Protein AF-A0A7X8DEL0-F1 (afdb_monomer)

pLDDT: mean 90.94, std 12.19, range [37.78, 98.25]

Secondary structure (DSSP, 8-state):
-----HHHHHHHHHHHHHHHHHHHHHHGGGGGSTTHHHHHHHHHHHHHHHHHHHHHHHHHTT--TGGGS-HHHHH--

Solvent-accessible surface area (backbone atoms only — not comparable to full-atom values): 4563 Å² total; per-residue (Å²): 131,87,77,72,52,65,64,58,56,50,48,52,53,53,52,52,51,51,54,52,50,53,50,50,64,66,47,54,69,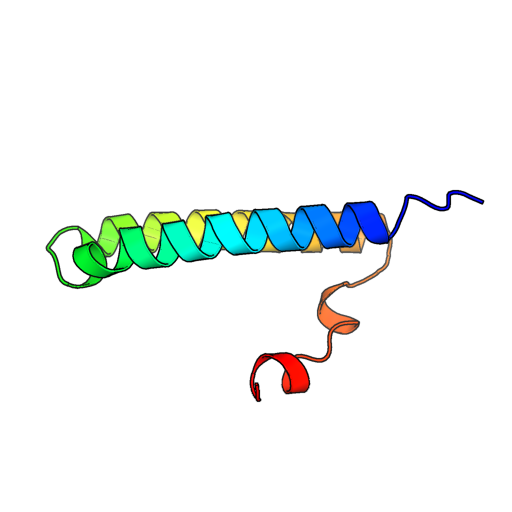39,62,79,43,94,50,27,66,58,58,49,50,55,50,51,52,53,53,49,51,54,54,49,51,55,51,51,54,16,60,76,66,78,42,59,62,73,81,74,48,65,58,70,68,66,76,75,109

Structure (mmCIF, N/CA/C/O backbone):
data_AF-A0A7X8DEL0-F1
#
_entry.id   AF-A0A7X8DEL0-F1
#
loop_
_atom_site.group_PDB
_atom_site.id
_atom_site.type_symbol
_atom_site.label_atom_id
_atom_site.label_alt_id
_atom_site.label_comp_id
_atom_site.label_asym_id
_atom_site.label_entity_id
_atom_site.label_seq_id
_atom_site.pdbx_PDB_ins_code
_atom_site.Cartn_x
_atom_site.Cartn_y
_atom_site.Cartn_z
_atom_site.occupancy
_atom_site.B_iso_or_equiv
_atom_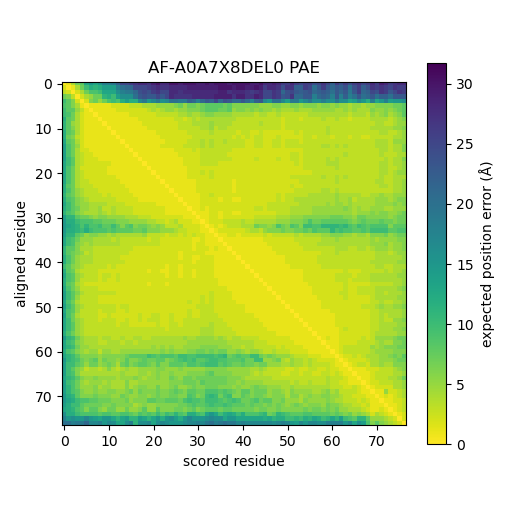site.auth_seq_id
_atom_site.auth_comp_id
_atom_site.auth_asym_id
_atom_site.auth_atom_id
_atom_site.pdbx_PDB_model_num
ATOM 1 N N . MET A 1 1 ? 24.239 -8.475 -17.549 1.00 37.78 1 MET A N 1
ATOM 2 C CA . MET A 1 1 ? 22.779 -8.666 -17.404 1.00 37.78 1 MET A CA 1
ATOM 3 C C . MET A 1 1 ? 22.475 -8.692 -15.913 1.00 37.78 1 MET A C 1
ATOM 5 O O . MET A 1 1 ? 22.879 -9.634 -15.248 1.00 37.78 1 MET A O 1
ATOM 9 N N . ASN A 1 2 ? 21.881 -7.629 -15.363 1.00 44.88 2 ASN A N 1
ATOM 10 C CA . ASN A 1 2 ? 21.562 -7.557 -13.934 1.00 44.88 2 ASN A CA 1
ATOM 11 C C . ASN A 1 2 ? 20.320 -8.406 -13.646 1.00 44.88 2 ASN A C 1
ATOM 13 O O . ASN A 1 2 ? 19.197 -7.913 -13.723 1.00 44.88 2 ASN A O 1
ATOM 17 N N . HIS A 1 3 ? 20.517 -9.674 -13.291 1.00 45.47 3 HIS A N 1
ATOM 18 C CA . HIS A 1 3 ? 19.519 -10.444 -12.553 1.00 45.47 3 HIS A CA 1
ATOM 19 C C . HIS A 1 3 ? 19.460 -9.908 -11.116 1.00 45.47 3 HIS A C 1
ATOM 21 O O . HIS A 1 3 ? 19.884 -10.574 -10.177 1.00 45.47 3 HIS A O 1
ATOM 27 N N . GLY A 1 4 ? 18.971 -8.675 -10.941 1.00 60.22 4 GLY A N 1
ATOM 28 C CA . GLY A 1 4 ? 18.466 -8.246 -9.640 1.00 60.22 4 GLY A CA 1
ATOM 29 C C . GLY A 1 4 ? 17.405 -9.264 -9.236 1.00 60.22 4 GLY A C 1
ATOM 30 O O . GLY A 1 4 ? 16.441 -9.476 -9.973 1.00 60.22 4 GLY A O 1
ATOM 31 N N . ASN A 1 5 ? 17.671 -10.005 -8.165 1.00 80.50 5 ASN A N 1
ATOM 32 C CA . ASN A 1 5 ? 17.020 -11.271 -7.872 1.00 80.50 5 ASN A CA 1
ATOM 33 C C . ASN A 1 5 ? 15.500 -11.072 -7.743 1.00 80.50 5 ASN A C 1
ATOM 35 O O . ASN A 1 5 ? 15.029 -10.482 -6.774 1.00 80.50 5 ASN A O 1
ATOM 39 N N . LEU A 1 6 ? 14.704 -11.574 -8.695 1.00 91.31 6 LEU A N 1
ATOM 40 C CA . LEU A 1 6 ? 13.236 -11.512 -8.613 1.00 91.31 6 LEU A CA 1
ATOM 41 C C . LEU A 1 6 ? 12.703 -12.152 -7.317 1.00 91.31 6 LEU A C 1
ATOM 43 O O . LEU A 1 6 ? 11.610 -11.803 -6.871 1.00 91.31 6 LEU A O 1
ATOM 47 N N . SER A 1 7 ? 13.473 -13.055 -6.696 1.00 90.94 7 SER A N 1
ATOM 48 C CA . SER A 1 7 ? 13.186 -13.578 -5.359 1.00 90.94 7 SER A CA 1
ATOM 49 C C . SER A 1 7 ? 13.264 -12.495 -4.289 1.00 90.94 7 SER A C 1
ATOM 51 O O . SER A 1 7 ? 12.380 -12.430 -3.444 1.00 90.94 7 SER A O 1
ATOM 53 N N . GLU A 1 8 ? 14.265 -11.618 -4.340 1.00 93.00 8 GLU A N 1
ATOM 54 C CA . GLU A 1 8 ? 14.397 -10.500 -3.402 1.00 93.00 8 GLU A CA 1
ATOM 55 C C . GLU A 1 8 ? 13.238 -9.509 -3.576 1.00 93.00 8 GLU A C 1
ATOM 57 O O . GLU A 1 8 ? 12.630 -9.082 -2.596 1.00 93.00 8 GLU A O 1
ATOM 62 N N . VAL A 1 9 ? 12.861 -9.198 -4.823 1.00 93.38 9 VAL A N 1
ATOM 63 C CA . VAL A 1 9 ? 11.685 -8.354 -5.105 1.00 93.38 9 VAL A CA 1
ATOM 64 C C . VAL A 1 9 ? 10.419 -8.986 -4.520 1.00 93.38 9 VAL A C 1
ATOM 66 O O . VAL A 1 9 ? 9.649 -8.315 -3.833 1.00 93.38 9 VAL A O 1
ATOM 69 N N . ARG A 1 10 ? 10.214 -10.289 -4.745 1.00 94.75 10 ARG A N 1
ATOM 70 C CA . ARG A 1 10 ? 9.067 -11.033 -4.208 1.00 94.75 10 ARG A CA 1
ATOM 71 C C . ARG A 1 10 ? 9.056 -11.050 -2.682 1.00 94.75 10 ARG A C 1
ATOM 73 O O . ARG A 1 10 ? 7.990 -10.901 -2.080 1.00 94.75 10 ARG A O 1
ATOM 80 N N . GLU A 1 11 ? 10.210 -11.247 -2.060 1.00 95.31 11 GLU A N 1
ATOM 81 C CA . GLU A 1 11 ? 10.345 -11.254 -0.609 1.00 95.31 11 GLU A CA 1
ATOM 82 C C . GLU A 1 11 ? 10.000 -9.884 -0.026 1.00 95.31 11 GLU A C 1
ATOM 84 O O . GLU A 1 11 ? 9.136 -9.806 0.848 1.00 95.31 11 GLU A O 1
ATOM 89 N N . LYS A 1 12 ? 10.570 -8.803 -0.576 1.00 95.62 12 LYS A N 1
ATOM 90 C CA . LYS A 1 12 ? 10.247 -7.431 -0.162 1.00 95.62 12 LYS A CA 1
ATOM 91 C C . LYS A 1 12 ? 8.759 -7.134 -0.323 1.00 95.62 12 LYS A C 1
ATOM 93 O O . LYS A 1 12 ? 8.139 -6.663 0.623 1.00 95.62 12 LYS A O 1
ATOM 98 N N . MET A 1 13 ? 8.146 -7.494 -1.455 1.00 95.38 13 MET A N 1
ATOM 99 C CA . MET A 1 13 ? 6.695 -7.342 -1.644 1.00 95.38 13 MET A CA 1
ATOM 100 C C . MET A 1 13 ? 5.885 -8.111 -0.591 1.00 95.38 13 MET A C 1
ATOM 102 O O . MET A 1 13 ? 4.882 -7.605 -0.091 1.00 95.38 13 MET A O 1
ATOM 106 N N . SER A 1 14 ? 6.316 -9.322 -0.234 1.00 96.75 14 SER A N 1
ATOM 107 C CA . SER A 1 14 ? 5.634 -10.154 0.766 1.00 96.75 14 SER A CA 1
ATOM 108 C C . SER A 1 14 ? 5.769 -9.582 2.179 1.00 96.75 14 SER A C 1
ATOM 110 O O . SER A 1 14 ? 4.807 -9.604 2.945 1.00 96.75 14 SER A O 1
ATOM 112 N N . GLN A 1 15 ? 6.947 -9.058 2.526 1.00 96.94 15 GLN A N 1
ATOM 113 C CA . GLN A 1 15 ? 7.193 -8.368 3.792 1.00 96.94 15 GLN A CA 1
ATOM 114 C C . G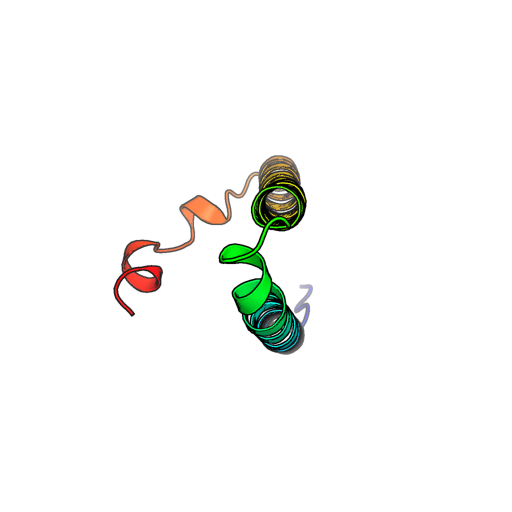LN A 1 15 ? 6.361 -7.083 3.882 1.00 96.94 15 GLN A C 1
ATOM 116 O O . GLN A 1 15 ? 5.607 -6.925 4.837 1.00 96.94 15 GLN A O 1
ATOM 121 N N . SER A 1 16 ? 6.394 -6.230 2.853 1.00 96.81 16 SER A N 1
ATOM 122 C CA . SER A 1 16 ? 5.586 -5.006 2.808 1.00 96.81 16 SER A CA 1
ATOM 123 C C . SER A 1 16 ? 4.090 -5.296 2.912 1.00 96.81 16 SER A C 1
ATOM 125 O O . SER A 1 16 ? 3.383 -4.592 3.625 1.00 96.81 16 SER A O 1
ATOM 127 N N . LEU A 1 17 ? 3.595 -6.352 2.256 1.00 96.94 17 LEU A N 1
ATOM 128 C CA . LEU A 1 17 ? 2.186 -6.736 2.352 1.00 96.94 17 LEU A CA 1
ATOM 129 C C . LEU A 1 17 ? 1.788 -7.142 3.777 1.00 96.94 17 LEU A C 1
ATOM 131 O O . LEU A 1 17 ? 0.671 -6.842 4.189 1.00 96.94 17 LEU A O 1
ATOM 135 N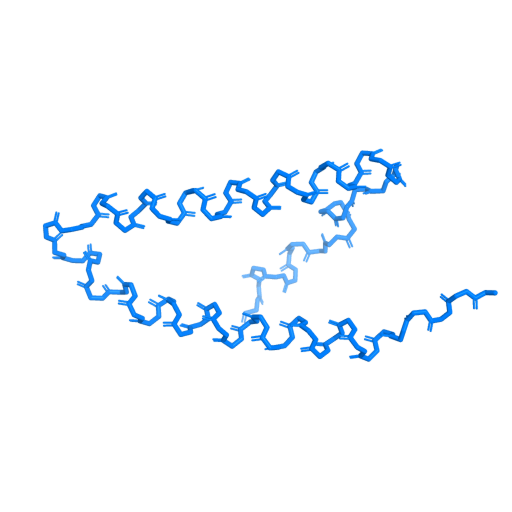 N . ARG A 1 18 ? 2.670 -7.815 4.528 1.00 97.94 18 ARG A N 1
ATOM 136 C CA . ARG A 1 18 ? 2.411 -8.146 5.940 1.00 97.94 18 ARG A CA 1
ATOM 137 C C . ARG A 1 18 ? 2.264 -6.882 6.780 1.00 97.94 18 ARG A C 1
ATOM 139 O O . ARG A 1 18 ? 1.241 -6.719 7.431 1.00 97.94 18 ARG A O 1
ATOM 146 N N . THR A 1 19 ? 3.206 -5.953 6.657 1.00 97.31 19 THR A N 1
ATOM 147 C CA . THR A 1 19 ? 3.148 -4.669 7.367 1.00 97.31 19 THR A CA 1
ATOM 148 C C . THR A 1 19 ? 1.904 -3.860 6.992 1.00 97.31 19 THR A C 1
ATOM 150 O O . THR A 1 19 ? 1.232 -3.321 7.863 1.00 97.31 19 THR A O 1
ATOM 153 N N . ILE A 1 20 ? 1.534 -3.806 5.707 1.00 97.62 20 ILE A N 1
ATOM 154 C CA . ILE A 1 20 ? 0.319 -3.099 5.270 1.00 97.62 20 ILE A CA 1
ATOM 155 C C . ILE A 1 20 ? -0.939 -3.736 5.876 1.00 97.62 20 ILE A C 1
ATOM 157 O O . ILE A 1 20 ? -1.836 -3.008 6.288 1.00 97.62 20 ILE A O 1
ATOM 161 N N . LYS A 1 21 ? -1.013 -5.071 5.966 1.00 97.62 21 LYS A N 1
ATOM 162 C CA . LYS A 1 21 ? -2.139 -5.762 6.618 1.00 97.62 21 LYS A CA 1
ATOM 163 C C . LYS A 1 21 ? -2.247 -5.403 8.098 1.00 97.62 21 LYS A C 1
ATOM 165 O O . LYS A 1 21 ? -3.334 -5.066 8.547 1.00 97.62 21 LYS A O 1
ATOM 170 N N . GLU A 1 22 ? -1.128 -5.395 8.816 1.00 97.69 22 GLU A N 1
ATOM 171 C CA . GLU A 1 22 ? -1.094 -4.976 10.222 1.00 97.69 22 GLU A CA 1
ATOM 172 C C . GLU A 1 22 ? -1.589 -3.532 10.386 1.00 97.69 22 GLU A C 1
ATOM 174 O O . GLU A 1 22 ? -2.397 -3.253 11.266 1.00 97.69 22 GLU A O 1
ATOM 179 N N . ILE A 1 23 ? -1.182 -2.616 9.500 1.00 97.12 23 ILE A N 1
ATOM 180 C CA . ILE A 1 23 ? -1.663 -1.225 9.512 1.00 97.12 23 ILE A CA 1
ATOM 181 C C . ILE A 1 23 ? -3.173 -1.152 9.243 1.00 97.12 23 ILE A C 1
ATOM 183 O O . ILE A 1 23 ? -3.874 -0.369 9.886 1.00 97.12 23 ILE A O 1
ATOM 187 N N . VAL A 1 24 ? -3.707 -1.962 8.323 1.00 97.06 24 VAL A N 1
ATOM 188 C CA . VAL A 1 24 ? -5.161 -2.051 8.103 1.00 97.06 24 VAL A CA 1
ATOM 189 C C . VAL A 1 24 ? -5.861 -2.460 9.395 1.00 97.06 24 VAL A C 1
ATOM 191 O O . VAL A 1 24 ? -6.740 -1.735 9.857 1.00 97.06 24 VAL A O 1
ATOM 194 N N . ASP A 1 25 ? -5.426 -3.549 10.022 1.00 97.31 25 ASP A N 1
ATOM 195 C CA . ASP A 1 25 ? -6.036 -4.055 11.254 1.00 97.31 25 ASP A CA 1
ATOM 196 C C . ASP A 1 25 ? -5.960 -3.028 12.394 1.00 97.31 25 ASP A C 1
ATOM 198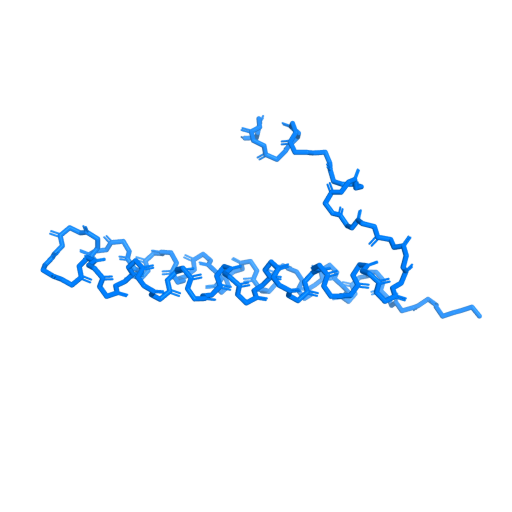 O O . ASP A 1 25 ? -6.946 -2.812 13.103 1.00 97.31 25 ASP A O 1
ATOM 202 N N . LEU A 1 26 ? -4.829 -2.325 12.522 1.00 96.75 26 LEU A N 1
ATOM 203 C CA . LEU A 1 26 ? -4.645 -1.253 13.500 1.00 96.75 26 LEU A CA 1
ATOM 204 C C . LEU A 1 26 ? -5.546 -0.049 13.230 1.00 96.75 26 LEU A C 1
ATOM 206 O O . LEU A 1 26 ? -6.025 0.567 14.173 1.00 96.75 26 LEU A O 1
ATOM 210 N N . THR A 1 27 ? -5.791 0.303 11.968 1.00 96.62 27 THR A N 1
ATOM 211 C CA . THR A 1 27 ? -6.575 1.498 11.617 1.00 96.62 27 THR A CA 1
ATOM 212 C C . THR A 1 27 ? -8.089 1.268 11.666 1.00 96.62 27 THR A C 1
ATOM 214 O O . THR A 1 27 ? -8.844 2.220 11.883 1.00 96.62 27 THR A O 1
ATOM 217 N N . LEU A 1 28 ? -8.559 0.020 11.540 1.00 95.81 28 LEU A N 1
ATOM 218 C CA . LEU A 1 28 ? -9.988 -0.326 11.515 1.00 95.81 28 LEU A CA 1
ATOM 219 C C . LEU A 1 28 ? -10.803 0.193 12.721 1.00 95.81 28 LEU A C 1
ATOM 221 O O . LEU A 1 28 ? -11.881 0.755 12.490 1.00 95.81 28 LEU A O 1
ATOM 225 N N . PRO A 1 29 ? -10.354 0.063 13.988 1.00 96.31 29 PRO A N 1
ATOM 226 C CA . PRO A 1 29 ? -11.104 0.570 15.141 1.00 96.31 29 PRO A CA 1
ATOM 227 C C . PRO A 1 29 ? -11.334 2.087 15.096 1.00 96.31 29 PRO A C 1
ATOM 229 O O . PRO A 1 29 ? -12.391 2.577 15.498 1.00 96.31 29 PRO A O 1
ATOM 232 N N . TYR A 1 30 ? -10.373 2.836 14.555 1.00 96.75 30 TYR A N 1
ATOM 233 C CA . TYR A 1 30 ? -10.413 4.296 14.497 1.00 96.75 30 TYR A CA 1
ATOM 234 C C . TYR A 1 30 ? -11.336 4.833 13.397 1.00 96.75 30 TYR A C 1
ATOM 236 O O . TYR A 1 30 ? -11.837 5.952 13.495 1.00 96.75 30 TYR A O 1
ATOM 244 N N . LEU A 1 31 ? -11.648 4.030 12.375 1.00 92.94 31 LEU A N 1
ATOM 245 C CA . LEU A 1 31 ? -12.589 4.426 11.320 1.00 92.94 31 LEU A CA 1
ATOM 246 C C . LEU A 1 31 ? -14.030 4.593 11.822 1.00 92.94 31 LEU A C 1
ATOM 248 O O . LEU A 1 31 ? -14.830 5.262 11.166 1.00 92.94 31 LEU A O 1
ATOM 252 N N . LYS A 1 32 ? -14.361 4.004 12.976 1.00 91.12 32 LYS A N 1
ATOM 253 C CA . LYS A 1 32 ? -15.666 4.137 13.643 1.00 91.12 32 LYS A CA 1
ATOM 254 C C . LYS A 1 32 ? -15.646 5.144 14.799 1.00 91.12 32 LYS A C 1
ATOM 256 O O . LYS A 1 32 ? -16.651 5.280 15.491 1.00 91.12 32 LYS A O 1
ATOM 261 N N . SER A 1 33 ? -14.525 5.833 15.024 1.00 93.69 33 SER A N 1
ATOM 262 C CA . SER A 1 33 ? -14.351 6.787 16.122 1.00 93.69 33 SER A CA 1
ATOM 263 C C . SER A 1 33 ? -14.300 8.236 15.622 1.00 93.69 33 SER A C 1
ATOM 265 O O . SER A 1 33 ? -14.371 8.519 14.423 1.00 93.69 33 SER A O 1
ATOM 267 N N . THR A 1 34 ? -14.149 9.183 16.549 1.00 94.19 34 THR A N 1
ATOM 268 C CA . THR A 1 34 ? -13.938 10.607 16.238 1.00 94.19 34 THR A CA 1
ATOM 269 C C . THR A 1 34 ? -12.639 10.868 15.466 1.00 94.19 34 THR A C 1
ATOM 271 O O . THR A 1 34 ? -12.525 11.898 14.805 1.00 94.19 34 THR A O 1
ATOM 274 N N . GLN A 1 35 ? -11.696 9.918 15.476 1.00 96.38 35 GLN A N 1
ATOM 275 C CA . GLN A 1 35 ? -10.405 9.996 14.780 1.00 96.38 35 GLN A CA 1
ATOM 276 C C . GLN A 1 35 ? -10.486 9.564 13.307 1.00 96.38 35 GLN A C 1
ATOM 278 O O . GLN A 1 35 ? -9.486 9.589 12.593 1.00 96.38 35 GLN A O 1
ATOM 283 N N . ARG A 1 36 ? -11.679 9.215 12.802 1.00 96.75 36 ARG A N 1
ATOM 284 C CA . ARG A 1 36 ? -11.884 8.767 11.415 1.00 96.75 36 ARG A CA 1
ATOM 285 C C . ARG A 1 36 ? -11.222 9.678 10.377 1.00 96.75 36 ARG A C 1
ATOM 287 O O . ARG A 1 36 ? -10.635 9.178 9.425 1.00 96.75 36 ARG A O 1
ATOM 294 N N . LYS A 1 37 ? -11.345 11.003 10.523 1.00 97.38 37 LYS A N 1
ATOM 295 C CA . LYS A 1 37 ? -10.777 11.967 9.559 1.00 97.38 37 LYS A CA 1
ATOM 296 C C . LYS A 1 37 ? -9.251 11.919 9.525 1.00 97.38 37 LYS A C 1
ATOM 298 O O . LYS A 1 37 ? -8.676 11.984 8.449 1.00 97.38 37 LYS A O 1
ATOM 303 N N . GLU A 1 38 ? -8.627 11.788 10.688 1.00 97.56 38 GLU A N 1
ATOM 304 C CA . GLU A 1 38 ? -7.175 11.713 10.822 1.00 97.56 38 GLU A CA 1
ATOM 305 C C . GLU A 1 38 ? -6.635 10.441 10.166 1.00 97.56 38 GLU A C 1
ATOM 307 O O . GLU A 1 38 ? -5.745 10.506 9.323 1.00 97.56 38 GLU A O 1
ATOM 312 N N . VAL A 1 39 ? -7.259 9.296 10.451 1.00 97.75 39 VAL A N 1
ATOM 313 C CA . VAL A 1 39 ? -6.882 8.015 9.838 1.00 97.75 39 VAL A CA 1
ATOM 314 C C . VAL A 1 39 ? -7.096 8.011 8.325 1.00 97.75 39 VAL A C 1
ATOM 316 O O . VAL A 1 39 ? -6.272 7.462 7.597 1.00 97.75 39 VAL A O 1
ATOM 319 N N . ILE A 1 40 ? -8.166 8.641 7.826 1.00 97.62 40 ILE A N 1
ATOM 320 C CA . ILE A 1 40 ? -8.361 8.816 6.379 1.00 97.62 40 ILE A CA 1
ATOM 321 C C . ILE A 1 40 ? -7.226 9.647 5.776 1.00 97.62 40 ILE A C 1
ATOM 323 O O . ILE A 1 40 ? -6.666 9.223 4.771 1.00 97.62 40 ILE A O 1
ATOM 327 N N . GLY A 1 41 ? -6.844 10.761 6.408 1.00 98.12 41 GLY A N 1
ATOM 328 C CA . GLY A 1 41 ? -5.725 11.588 5.947 1.00 98.12 41 GLY A CA 1
ATOM 329 C C . GLY A 1 41 ? -4.411 10.804 5.871 1.00 98.12 41 GLY A C 1
ATOM 330 O O . GLY A 1 41 ? -3.736 10.840 4.848 1.00 98.12 41 GLY A O 1
ATOM 331 N N . MET A 1 42 ? -4.103 9.993 6.889 1.00 97.94 42 MET A N 1
ATOM 332 C CA . MET A 1 42 ? -2.918 9.120 6.879 1.00 97.94 42 MET A CA 1
ATOM 333 C C . MET A 1 42 ? -2.921 8.140 5.693 1.00 97.94 42 MET A C 1
ATOM 335 O O . MET A 1 42 ? -1.889 7.930 5.053 1.00 97.94 42 MET A O 1
ATOM 339 N N . TRP A 1 43 ? -4.077 7.547 5.375 1.00 98.00 43 TRP A N 1
ATOM 340 C CA . TRP A 1 43 ? -4.219 6.663 4.214 1.00 98.00 43 TRP A CA 1
ATOM 341 C C . TRP A 1 43 ? -4.085 7.412 2.885 1.00 98.00 43 TRP A C 1
ATOM 343 O O . TRP A 1 43 ? -3.442 6.903 1.966 1.00 98.00 43 TRP A O 1
ATOM 353 N N . GLU A 1 44 ? -4.676 8.602 2.772 1.00 98.25 44 GLU A N 1
ATOM 354 C CA . GLU A 1 44 ? -4.580 9.453 1.583 1.00 98.25 44 GLU A CA 1
ATOM 355 C C . GLU A 1 44 ? -3.131 9.866 1.306 1.00 98.25 44 GLU A C 1
ATOM 357 O O . GLU A 1 44 ? -2.672 9.741 0.167 1.00 98.25 44 GLU A O 1
ATOM 362 N N . ASP A 1 45 ? -2.388 10.266 2.339 1.00 98.19 45 ASP A N 1
ATOM 363 C CA . ASP A 1 45 ? -0.973 10.626 2.231 1.00 98.19 45 ASP A CA 1
ATOM 364 C C . ASP A 1 45 ? -0.120 9.427 1.803 1.00 98.19 45 ASP A C 1
ATOM 366 O O . ASP A 1 45 ? 0.629 9.512 0.823 1.00 98.19 45 ASP A O 1
ATOM 370 N N . PHE A 1 46 ? -0.291 8.278 2.467 1.00 97.50 46 PHE A N 1
ATOM 371 C CA . PHE A 1 46 ? 0.436 7.047 2.149 1.00 97.50 46 PHE A CA 1
ATOM 372 C C . PHE A 1 46 ? 0.193 6.581 0.705 1.00 97.50 46 PHE A C 1
ATOM 374 O O . PHE A 1 46 ? 1.132 6.332 -0.058 1.00 97.50 46 PHE A O 1
ATOM 381 N N . LEU A 1 47 ? -1.077 6.475 0.302 1.00 97.38 47 LEU A N 1
ATOM 382 C CA . LEU A 1 47 ? -1.444 6.047 -1.049 1.00 97.38 47 LEU A CA 1
ATOM 383 C C . LEU A 1 47 ? -1.007 7.080 -2.090 1.00 97.38 47 LEU A C 1
ATOM 385 O O . LEU A 1 47 ? -0.533 6.711 -3.169 1.00 97.38 47 LEU A O 1
ATOM 389 N N . GLY A 1 48 ? -1.128 8.367 -1.765 1.00 97.88 48 GLY A N 1
ATOM 390 C CA . GLY A 1 48 ? -0.686 9.469 -2.604 1.00 97.88 48 GLY A CA 1
ATOM 391 C C . GLY A 1 48 ? 0.812 9.403 -2.888 1.00 97.88 48 GLY A C 1
ATOM 392 O O . GLY A 1 48 ? 1.219 9.500 -4.050 1.00 97.88 48 GLY A O 1
ATOM 393 N N . GLU A 1 49 ? 1.634 9.188 -1.861 1.00 97.94 49 GLU A N 1
ATOM 394 C CA . GLU A 1 49 ? 3.081 9.034 -2.004 1.00 97.94 49 GLU A CA 1
ATOM 395 C C . GLU A 1 49 ? 3.450 7.794 -2.826 1.00 97.94 49 GLU A C 1
ATOM 397 O O . GLU A 1 49 ? 4.218 7.907 -3.787 1.00 97.94 49 GLU A O 1
ATOM 402 N N . LEU A 1 50 ? 2.843 6.639 -2.535 1.00 95.75 50 LEU A N 1
ATOM 403 C CA . LEU A 1 50 ? 3.088 5.395 -3.268 1.00 95.75 50 LEU A CA 1
ATOM 404 C C . LEU A 1 50 ? 2.754 5.535 -4.761 1.00 95.75 50 LEU A C 1
ATOM 406 O O . LEU A 1 50 ? 3.573 5.217 -5.629 1.00 95.75 50 LEU A O 1
ATOM 410 N N . ILE A 1 51 ? 1.562 6.049 -5.081 1.00 95.44 51 ILE A N 1
ATOM 411 C CA . ILE A 1 51 ? 1.117 6.255 -6.466 1.00 95.44 51 ILE A CA 1
ATOM 412 C C . ILE A 1 51 ? 2.023 7.267 -7.169 1.00 95.44 51 ILE A C 1
ATOM 414 O O . ILE A 1 51 ? 2.390 7.064 -8.332 1.00 95.44 51 ILE A O 1
ATOM 418 N N . ARG A 1 52 ? 2.399 8.356 -6.485 1.00 96.44 52 ARG A N 1
ATOM 419 C CA . ARG A 1 52 ? 3.320 9.365 -7.019 1.00 96.44 52 ARG A CA 1
ATOM 420 C C . ARG A 1 52 ? 4.672 8.738 -7.347 1.00 96.44 52 ARG A C 1
ATOM 422 O O . ARG A 1 52 ? 5.156 8.934 -8.460 1.00 96.44 52 ARG A O 1
ATOM 429 N N . HIS A 1 53 ? 5.240 7.947 -6.440 1.00 95.62 53 HIS A N 1
ATOM 430 C CA . HIS A 1 53 ? 6.518 7.271 -6.649 1.00 95.62 53 HIS A CA 1
ATOM 431 C C . HIS A 1 53 ? 6.473 6.324 -7.856 1.00 95.62 53 HIS A C 1
ATOM 433 O O . HIS A 1 53 ? 7.333 6.406 -8.736 1.00 95.62 53 HIS A O 1
ATOM 439 N N . ILE A 1 54 ? 5.428 5.493 -7.962 1.00 94.31 54 ILE A N 1
ATOM 440 C CA . ILE A 1 54 ? 5.228 4.584 -9.103 1.00 94.31 54 ILE A CA 1
ATOM 441 C C . ILE A 1 54 ? 5.156 5.366 -10.420 1.00 94.31 54 ILE A C 1
ATOM 443 O O . ILE A 1 54 ? 5.801 4.990 -11.399 1.00 94.31 54 ILE A O 1
ATOM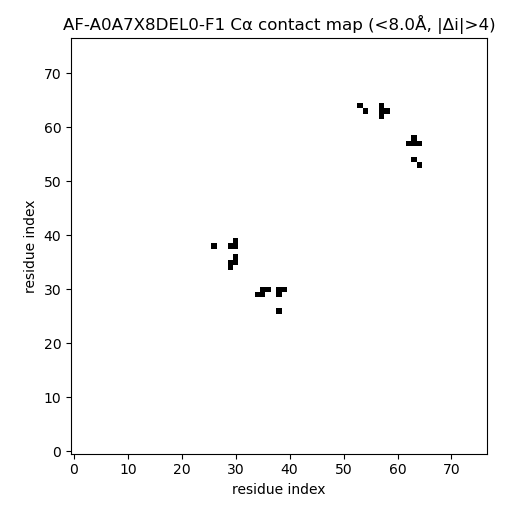 447 N N . LYS A 1 55 ? 4.406 6.475 -10.458 1.00 93.00 55 LYS A N 1
ATOM 448 C CA . LYS A 1 55 ? 4.290 7.321 -11.657 1.00 93.00 55 LYS A CA 1
ATOM 449 C C . LYS A 1 55 ? 5.617 7.978 -12.035 1.00 93.00 55 LYS A C 1
ATOM 451 O O . LYS A 1 55 ? 5.947 8.006 -13.219 1.00 93.00 55 LYS A O 1
ATOM 456 N N . ILE A 1 56 ? 6.370 8.489 -11.056 1.00 95.44 56 ILE A N 1
ATOM 457 C CA . ILE A 1 56 ? 7.692 9.096 -11.278 1.00 95.44 56 ILE A CA 1
ATOM 458 C C . ILE A 1 56 ? 8.637 8.056 -11.878 1.00 95.44 56 ILE A C 1
ATOM 460 O O . ILE A 1 56 ? 9.155 8.273 -12.973 1.00 95.44 56 ILE A O 1
ATOM 464 N N . LYS A 1 57 ? 8.784 6.890 -11.235 1.00 95.00 57 LYS A N 1
ATOM 465 C CA . LYS A 1 57 ? 9.645 5.817 -11.748 1.00 95.00 57 LYS A CA 1
ATOM 466 C C . LYS A 1 5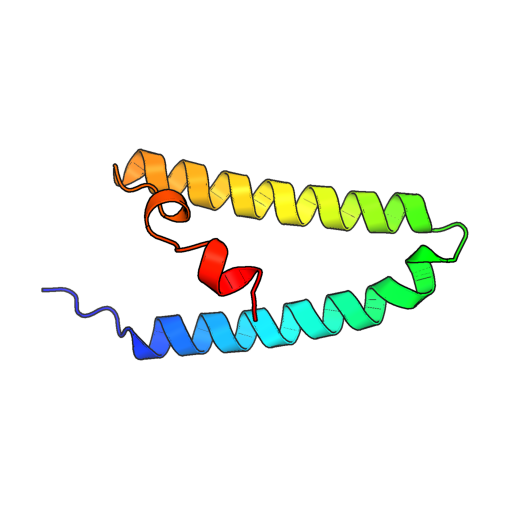7 ? 9.183 5.293 -13.099 1.00 95.00 57 LYS A C 1
ATOM 468 O O . LYS A 1 57 ? 10.016 5.033 -13.966 1.00 95.00 57 LYS A O 1
ATOM 473 N N . GLY A 1 58 ? 7.876 5.203 -13.320 1.00 93.06 58 GLY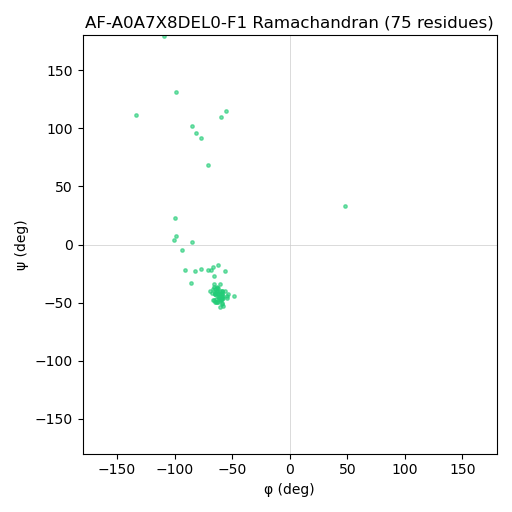 A N 1
ATOM 474 C CA . GLY A 1 58 ? 7.343 4.797 -14.612 1.00 93.06 58 GLY A CA 1
ATOM 475 C C . GLY A 1 58 ? 7.652 5.794 -15.730 1.00 93.06 58 GLY A C 1
ATOM 476 O O . GLY A 1 58 ? 8.003 5.386 -16.836 1.00 93.06 58 GLY A O 1
ATOM 477 N N . ARG A 1 59 ? 7.601 7.101 -15.440 1.00 92.62 59 ARG A N 1
ATOM 478 C CA . ARG A 1 59 ? 8.005 8.151 -16.386 1.00 92.62 59 ARG A CA 1
ATOM 479 C C . ARG A 1 59 ? 9.507 8.099 -16.675 1.00 92.62 59 ARG A C 1
ATOM 481 O O . ARG A 1 59 ? 9.878 8.114 -17.844 1.00 92.62 59 ARG A O 1
ATOM 488 N N . GLU A 1 60 ? 10.343 8.004 -15.639 1.00 95.00 60 GLU A N 1
ATOM 489 C CA . GLU A 1 60 ? 11.810 7.912 -15.765 1.00 95.00 60 GLU A CA 1
ATOM 490 C C . GLU A 1 60 ? 12.239 6.732 -16.648 1.00 95.00 60 GLU A C 1
ATOM 492 O O . GLU A 1 60 ? 13.135 6.865 -17.475 1.00 95.00 60 GLU A O 1
ATOM 497 N N . ASN A 1 61 ? 11.557 5.591 -16.513 1.00 93.31 61 ASN A N 1
ATOM 498 C CA . ASN A 1 61 ? 11.905 4.354 -17.212 1.00 93.31 61 ASN A CA 1
ATOM 499 C C . ASN A 1 61 ? 11.064 4.101 -18.477 1.00 93.31 61 ASN A C 1
ATOM 501 O O . ASN A 1 61 ? 11.148 3.019 -19.052 1.00 93.31 61 ASN A O 1
ATOM 505 N N . LYS A 1 62 ? 10.227 5.065 -18.902 1.00 92.44 62 LYS A N 1
ATOM 506 C CA . LYS A 1 62 ? 9.269 4.925 -20.022 1.00 92.44 62 LYS A CA 1
ATOM 507 C C . LYS A 1 62 ? 8.425 3.638 -19.945 1.00 92.44 62 LYS A C 1
ATOM 509 O O . LYS A 1 62 ? 8.059 3.060 -20.964 1.00 92.44 62 LYS A O 1
ATOM 514 N N . CYS A 1 63 ? 8.104 3.196 -18.731 1.00 91.94 63 CYS A N 1
ATOM 515 C CA . CYS A 1 63 ? 7.386 1.957 -18.455 1.00 91.94 63 CYS A CA 1
ATOM 516 C C . CYS A 1 63 ? 6.269 2.220 -17.442 1.00 91.94 63 CYS A C 1
ATOM 518 O O . CYS A 1 63 ? 6.521 2.508 -16.275 1.00 91.94 63 CYS A O 1
ATOM 520 N N . ASN A 1 64 ? 5.011 2.125 -17.868 1.00 87.75 64 ASN A N 1
ATOM 521 C CA . ASN A 1 64 ? 3.880 2.316 -16.966 1.00 87.75 64 ASN A CA 1
ATOM 522 C C . ASN A 1 64 ? 3.554 1.003 -16.237 1.00 87.75 64 ASN A C 1
ATOM 524 O O . ASN A 1 64 ? 2.906 0.126 -16.807 1.00 87.75 64 ASN A O 1
ATOM 528 N N . LEU A 1 65 ? 3.969 0.879 -14.971 1.00 88.81 65 LEU A N 1
ATOM 529 C CA . LEU A 1 65 ? 3.696 -0.306 -14.148 1.00 88.81 65 LEU A CA 1
ATOM 530 C C . LEU A 1 65 ? 2.198 -0.640 -14.086 1.00 88.81 65 LEU A C 1
ATOM 532 O O . LEU A 1 65 ? 1.826 -1.793 -14.269 1.00 88.81 65 LEU A O 1
ATOM 536 N N . PHE A 1 66 ? 1.329 0.356 -13.897 1.00 89.06 66 PHE A N 1
ATOM 537 C CA . PHE A 1 66 ? -0.116 0.126 -13.814 1.00 89.06 66 PHE A CA 1
ATOM 538 C C . PHE A 1 66 ? -0.715 -0.370 -15.131 1.00 89.06 66 PHE A C 1
ATOM 540 O O . PHE A 1 66 ? -1.611 -1.204 -15.103 1.00 89.06 66 PHE A O 1
ATOM 547 N N . ALA A 1 67 ? -0.189 0.070 -16.277 1.00 88.50 67 ALA A N 1
ATOM 548 C CA . ALA A 1 67 ? -0.617 -0.450 -17.579 1.00 88.50 67 ALA A CA 1
ATOM 549 C C . ALA A 1 67 ? -0.204 -1.918 -17.801 1.00 88.50 67 ALA A C 1
ATOM 551 O O . ALA A 1 67 ? -0.811 -2.607 -18.614 1.00 88.50 67 ALA A O 1
ATOM 552 N N . ASN A 1 68 ? 0.812 -2.401 -17.079 1.00 90.00 68 ASN A N 1
ATOM 553 C CA . ASN A 1 68 ? 1.306 -3.777 -17.166 1.00 90.00 68 ASN A CA 1
ATOM 554 C C . ASN A 1 68 ? 0.672 -4.716 -16.122 1.00 90.00 68 ASN A C 1
ATOM 556 O O . ASN A 1 68 ? 0.922 -5.922 -16.138 1.00 90.00 68 ASN A O 1
ATOM 560 N N . ILE A 1 69 ? -0.154 -4.191 -15.213 1.00 90.06 69 ILE A N 1
ATOM 561 C CA . ILE A 1 69 ? -0.869 -4.981 -14.210 1.00 90.06 69 ILE A CA 1
ATOM 562 C C . ILE A 1 69 ? -2.298 -5.219 -14.694 1.00 90.06 69 ILE A C 1
ATOM 564 O O . ILE A 1 69 ? -3.025 -4.305 -15.069 1.00 90.06 69 ILE A O 1
ATOM 568 N N . SER A 1 70 ? -2.742 -6.474 -14.634 1.00 89.31 70 SER A N 1
ATOM 569 C CA . SER A 1 70 ? -4.143 -6.811 -14.882 1.00 89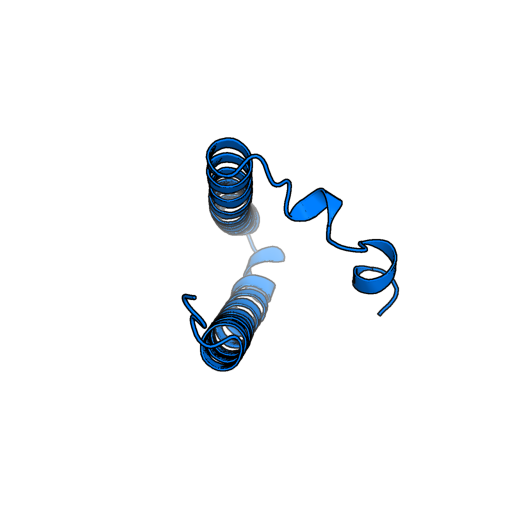.31 70 SER A CA 1
ATOM 570 C C . SER A 1 70 ? -4.961 -6.551 -13.622 1.00 89.31 70 SER A C 1
ATOM 572 O O . SER A 1 70 ? -5.036 -7.398 -12.732 1.00 89.31 70 SER A O 1
ATOM 574 N N . PHE A 1 71 ? -5.591 -5.382 -13.555 1.00 86.56 71 PHE A N 1
ATOM 575 C CA . PHE A 1 71 ? -6.465 -5.028 -12.439 1.00 86.56 71 PHE A CA 1
ATOM 576 C C . PHE A 1 71 ? -7.728 -5.897 -12.370 1.00 86.56 71 PHE A C 1
ATOM 578 O O . PHE A 1 71 ? -8.183 -6.219 -11.282 1.00 86.56 71 PHE A O 1
ATOM 585 N N . HIS A 1 72 ? -8.209 -6.442 -13.489 1.00 86.88 72 HIS A N 1
ATOM 586 C CA . HIS A 1 72 ? -9.254 -7.471 -13.453 1.00 86.88 72 HIS A CA 1
ATOM 587 C C . HIS A 1 72 ? -8.877 -8.658 -12.541 1.00 86.88 72 HIS A C 1
ATOM 589 O O . HIS A 1 72 ? -9.682 -9.091 -11.726 1.00 86.88 72 HIS A O 1
ATOM 595 N N . ARG A 1 73 ? -7.623 -9.138 -12.603 1.00 85.81 73 ARG A N 1
ATOM 596 C CA . ARG A 1 73 ? -7.130 -10.221 -11.726 1.00 85.81 73 ARG A CA 1
ATOM 597 C C . ARG A 1 73 ? -6.935 -9.802 -10.268 1.00 85.81 73 ARG A C 1
ATOM 599 O O . ARG A 1 73 ? -6.860 -10.671 -9.407 1.00 85.81 73 ARG A O 1
ATOM 606 N N . VAL A 1 74 ? -6.786 -8.508 -9.999 1.00 85.88 74 VAL A N 1
ATOM 607 C CA . VAL A 1 74 ? -6.584 -7.991 -8.640 1.00 85.88 74 VAL A CA 1
ATOM 608 C C . VAL A 1 74 ? -7.926 -7.764 -7.927 1.00 85.88 74 VAL A C 1
ATOM 610 O O . VAL A 1 74 ? -7.990 -7.988 -6.728 1.00 85.88 74 VAL A O 1
ATOM 613 N N . TRP A 1 75 ? -8.988 -7.381 -8.647 1.00 80.06 75 TRP A N 1
ATOM 614 C CA . TRP A 1 75 ? -10.308 -7.079 -8.068 1.00 80.06 75 TRP A CA 1
ATOM 615 C C . TRP A 1 75 ? -11.230 -8.305 -8.014 1.00 80.06 75 TRP A C 1
ATOM 617 O O . TRP A 1 75 ? -12.154 -8.320 -7.212 1.00 80.06 75 TRP A O 1
ATOM 627 N N . ASN A 1 76 ? -10.978 -9.325 -8.842 1.00 74.88 76 ASN A N 1
ATOM 628 C CA . ASN A 1 76 ? -11.782 -10.555 -8.904 1.00 74.88 76 ASN A CA 1
ATOM 629 C C . ASN A 1 76 ? -11.154 -11.734 -8.143 1.00 74.88 76 ASN A C 1
ATOM 631 O O . ASN A 1 76 ? -11.409 -12.892 -8.476 1.00 74.88 76 ASN A O 1
ATOM 635 N N . LYS A 1 77 ? -10.280 -11.442 -7.180 1.00 55.12 77 LYS A N 1
ATOM 636 C CA . LYS A 1 77 ? -9.761 -12.417 -6.219 1.00 55.12 77 LYS A CA 1
ATOM 637 C C . LYS A 1 77 ? -10.569 -12.351 -4.937 1.00 55.12 77 LYS A C 1
ATOM 639 O O . LYS A 1 77 ? -10.751 -13.432 -4.342 1.00 55.12 77 LYS A O 1
#

Mean predicted aligned error: 5.07 Å

Radius of gyration: 15.92 Å; Cα contacts (8 Å, |Δi|>4): 14; chains: 1; bounding box: 38×26×36 Å

Foldseek 3Di:
DDCPDVVVVVVVVVVVVVVVVVLVVVCVVCCPDPCVVVSVVVVCVVVVVVVVVQVVVCVVVVHRPVVVDDVVVVVVD

Sequence (77 aa):
MNHGNLSEVREKMSQSLRTIKEIVDLTLPYLKSTQRKEVIGMWEDFLGELIRHIKIKGRENKCNLFANISFHRVWNK